Protein AF-A0A7S0DLU5-F1 (afdb_monomer)

Foldseek 3Di:
DPPPPDLVCPLVVCVVLVDHSVLLQVLCVVVVDHSVCSVVCVVVDDPVSVVSSVVSSCCSSPPDAAEQEDCVDPCSVVVQVVVCVVCVPHHYDYDYPVVVVVVVVCVVVVNDDDDDDD

Solvent-accessible surface area (backbone atoms only — not comparable to full-atom values): 7202 Å² total; per-residue (Å²): 134,85,80,80,84,54,58,87,48,60,43,62,72,50,44,92,71,79,49,60,50,64,56,44,48,52,13,34,47,75,71,74,40,55,83,85,47,35,69,76,45,57,81,72,58,53,71,68,54,53,52,52,37,49,53,42,30,43,55,70,77,51,76,73,66,50,73,43,66,48,54,85,41,91,65,28,66,64,52,51,53,52,49,46,71,76,39,78,88,58,54,74,44,80,33,41,64,67,59,52,52,52,51,54,54,34,37,78,65,72,74,42,80,80,78,82,84,130

Nearest PDB structures (foldseek):
  7ld0-assembly1_A  TM=2.143E-01  e=7.281E+00  Homo sapiens

Sequence (118 aa):
EKVRRNPHKITNLFTGYHCTPYVVFRALLRCGLAQKDLASVLPTWGRKDVHHLVAHFLQIRFPILLALNKADSSGAEKRANKVRKSHPGETIMEMCARGEWQMRKSIRKNQLSPLPRG

Organism: NCBI:txid1561963

Structure (mmCIF, N/CA/C/O backbone):
data_AF-A0A7S0DLU5-F1
#
_entry.id   AF-A0A7S0DLU5-F1
#
loop_
_atom_site.group_PDB
_atom_site.id
_atom_site.type_symbol
_atom_site.label_atom_id
_atom_site.label_alt_id
_atom_site.label_comp_id
_atom_site.label_asym_id
_atom_site.label_entity_id
_atom_site.label_seq_id
_atom_site.pdbx_PDB_ins_code
_atom_site.Cartn_x
_atom_site.Cartn_y
_atom_site.Cartn_z
_atom_site.occupancy
_atom_site.B_iso_or_equiv
_atom_site.auth_seq_id
_atom_site.auth_comp_id
_atom_site.auth_asym_id
_atom_site.auth_atom_id
_atom_site.pdbx_PDB_model_num
ATOM 1 N N . GLU A 1 1 ? -2.323 10.823 -32.998 1.00 43.50 1 GLU A N 1
ATOM 2 C CA . GLU A 1 1 ? -1.068 11.350 -32.412 1.00 43.50 1 GLU A CA 1
ATOM 3 C C . GLU A 1 1 ? -0.176 10.213 -31.916 1.00 43.50 1 GLU A C 1
ATOM 5 O O . GLU A 1 1 ? -0.654 9.346 -31.194 1.00 43.50 1 GLU A O 1
ATOM 10 N N . LYS A 1 2 ? 1.113 10.189 -32.285 1.00 47.19 2 LYS A N 1
ATOM 11 C CA . LYS A 1 2 ? 2.098 9.294 -31.649 1.00 47.19 2 LYS A CA 1
ATOM 12 C C . LYS A 1 2 ? 2.528 9.930 -30.327 1.00 47.19 2 LYS A C 1
ATOM 14 O O . LYS A 1 2 ? 3.320 10.870 -30.331 1.00 47.19 2 LYS A O 1
ATOM 19 N N . VAL A 1 3 ? 2.010 9.429 -29.207 1.00 60.97 3 VAL A N 1
ATOM 20 C CA . VAL A 1 3 ? 2.458 9.829 -27.863 1.00 60.97 3 VAL A CA 1
ATOM 21 C C . VAL A 1 3 ? 3.967 9.596 -27.768 1.00 60.97 3 VAL A C 1
ATOM 23 O O . VAL A 1 3 ? 4.433 8.457 -27.826 1.00 60.97 3 VAL A O 1
ATOM 26 N N . ARG A 1 4 ? 4.750 10.675 -27.650 1.00 58.53 4 ARG A N 1
ATOM 27 C CA . ARG A 1 4 ? 6.204 10.588 -27.473 1.00 58.53 4 ARG A CA 1
ATOM 28 C C . ARG A 1 4 ? 6.499 10.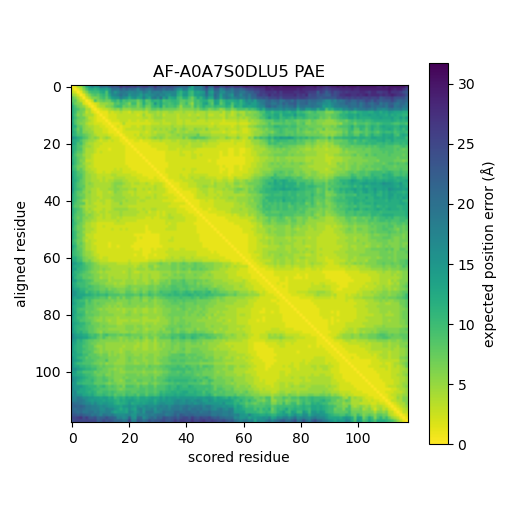087 -26.061 1.00 58.53 4 ARG A C 1
ATOM 30 O O . ARG A 1 4 ? 6.490 10.857 -25.104 1.00 58.53 4 ARG A O 1
ATOM 37 N N . ARG A 1 5 ? 6.773 8.791 -25.932 1.00 65.00 5 ARG A N 1
ATOM 38 C CA . ARG A 1 5 ? 7.244 8.176 -24.686 1.00 65.00 5 ARG A CA 1
ATOM 39 C C . ARG A 1 5 ? 8.707 8.571 -24.482 1.00 65.00 5 ARG A C 1
ATOM 41 O O . ARG A 1 5 ? 9.591 7.908 -25.003 1.00 65.00 5 ARG A O 1
ATOM 48 N N . ASN A 1 6 ? 8.963 9.693 -23.804 1.00 71.00 6 ASN A N 1
ATOM 49 C CA . ASN A 1 6 ? 10.321 10.068 -23.402 1.00 71.00 6 ASN A CA 1
ATOM 50 C C . ASN A 1 6 ? 10.658 9.366 -22.073 1.00 71.00 6 ASN A C 1
ATOM 52 O O . ASN A 1 6 ? 10.073 9.734 -21.047 1.00 71.00 6 ASN A O 1
ATOM 56 N N . PRO A 1 7 ? 11.602 8.409 -22.062 1.00 68.62 7 PRO A N 1
ATOM 57 C CA . PRO A 1 7 ? 11.943 7.634 -20.874 1.00 68.62 7 PRO A CA 1
ATOM 58 C C . PRO A 1 7 ? 12.372 8.473 -19.679 1.00 68.62 7 PRO A C 1
ATOM 60 O O . PRO A 1 7 ? 12.031 8.168 -18.541 1.00 68.62 7 PRO A O 1
ATOM 63 N N . HIS A 1 8 ? 13.055 9.584 -19.941 1.00 69.12 8 HIS A N 1
ATOM 64 C CA . HIS A 1 8 ? 13.588 10.462 -18.906 1.00 69.12 8 HIS A CA 1
ATOM 65 C C . HIS A 1 8 ? 12.511 11.312 -18.227 1.00 69.12 8 HIS A C 1
ATOM 67 O O . HIS A 1 8 ? 12.767 11.902 -17.182 1.00 69.12 8 HIS A O 1
ATOM 73 N N . LYS A 1 9 ? 11.304 11.389 -18.804 1.00 82.12 9 LYS A N 1
ATOM 74 C CA . LYS A 1 9 ? 10.207 12.191 -18.250 1.00 82.12 9 LYS A CA 1
ATOM 75 C C . LYS A 1 9 ? 9.274 11.400 -17.344 1.00 82.12 9 LYS A C 1
ATOM 77 O O . LYS A 1 9 ? 8.500 12.032 -16.635 1.00 82.12 9 LYS A O 1
ATOM 82 N N . ILE A 1 10 ? 9.344 10.063 -17.326 1.00 83.56 10 ILE A N 1
ATOM 83 C CA . ILE A 1 10 ? 8.380 9.245 -16.573 1.00 83.56 10 ILE A CA 1
ATOM 84 C C . ILE A 1 10 ? 8.377 9.568 -15.077 1.00 83.56 10 ILE A C 1
ATOM 86 O O . ILE A 1 10 ? 7.317 9.646 -14.467 1.00 83.56 10 ILE A O 1
ATOM 90 N N . THR A 1 11 ? 9.545 9.843 -14.501 1.00 84.69 11 THR A N 1
ATOM 91 C CA . THR A 1 11 ? 9.686 10.229 -13.092 1.00 84.69 11 THR A CA 1
ATOM 92 C C . THR A 1 11 ? 9.075 11.598 -12.793 1.00 84.69 11 THR A C 1
ATOM 94 O O . THR A 1 11 ? 8.571 11.816 -11.695 1.00 84.69 11 THR A O 1
ATOM 97 N N . ASN A 1 12 ? 9.036 12.496 -13.780 1.00 86.56 12 ASN A N 1
ATOM 98 C CA . ASN A 1 12 ? 8.469 13.837 -13.640 1.00 86.56 12 ASN A CA 1
ATOM 99 C C . ASN A 1 12 ? 6.937 13.856 -13.780 1.00 86.56 12 ASN A C 1
ATOM 101 O O . ASN A 1 12 ? 6.301 14.817 -13.348 1.00 86.56 12 ASN A O 1
ATOM 105 N N . LEU A 1 13 ? 6.328 12.795 -14.325 1.00 88.69 13 LEU A N 1
ATOM 106 C CA . LEU A 1 13 ? 4.869 12.691 -14.479 1.00 88.69 13 LEU A CA 1
ATOM 107 C C . LEU A 1 13 ? 4.121 12.582 -13.140 1.00 88.69 13 LEU A C 1
ATOM 109 O O . LEU A 1 13 ? 2.918 12.813 -13.095 1.00 88.69 13 LEU A O 1
ATOM 113 N N . PHE A 1 14 ? 4.819 12.259 -12.050 1.00 90.44 14 PHE A N 1
ATOM 114 C CA . PHE A 1 14 ? 4.227 12.074 -10.719 1.00 90.44 14 PHE A CA 1
ATOM 115 C C . PHE A 1 14 ? 4.415 13.288 -9.799 1.00 90.44 14 PHE A C 1
ATOM 117 O O . PHE A 1 14 ? 4.020 13.251 -8.635 1.00 90.44 14 PHE A O 1
ATOM 124 N N . THR A 1 15 ? 4.990 14.382 -10.301 1.00 88.06 15 THR A N 1
ATOM 125 C CA . THR A 1 15 ? 5.260 15.602 -9.514 1.00 88.06 15 THR A CA 1
ATOM 126 C C . THR A 1 15 ? 4.002 16.213 -8.888 1.00 88.06 15 THR A C 1
ATOM 128 O O . THR A 1 15 ? 4.087 16.771 -7.796 1.00 88.06 15 THR A O 1
ATOM 131 N N . GLY A 1 16 ? 2.824 16.005 -9.490 1.00 89.19 16 GLY A N 1
ATOM 132 C CA . GLY A 1 16 ? 1.527 16.392 -8.917 1.00 89.19 16 GLY A CA 1
ATOM 133 C C . GLY A 1 16 ? 1.188 15.737 -7.568 1.00 89.19 16 GLY A C 1
ATOM 134 O O . GLY A 1 16 ? 0.302 16.211 -6.869 1.00 89.19 16 GLY A O 1
ATOM 135 N N . TYR A 1 17 ? 1.911 14.688 -7.155 1.00 90.00 17 TYR A N 1
ATOM 136 C CA . TYR A 1 17 ? 1.763 14.041 -5.843 1.00 90.00 17 TYR A CA 1
ATOM 137 C C . TYR A 1 17 ? 2.772 14.540 -4.791 1.00 90.00 17 TYR A C 1
ATOM 139 O O . TYR A 1 17 ? 2.949 13.902 -3.743 1.00 90.00 17 TYR A O 1
ATOM 147 N N . HIS A 1 18 ? 3.464 15.654 -5.065 1.00 86.81 18 HIS A N 1
ATOM 148 C CA . HIS A 1 18 ? 4.518 16.221 -4.214 1.00 86.81 18 HIS A CA 1
ATOM 149 C C . HIS A 1 18 ? 5.592 15.189 -3.825 1.00 86.81 18 HIS A C 1
ATOM 151 O O . HIS A 1 18 ? 6.049 15.145 -2.685 1.00 86.81 18 HIS A O 1
ATOM 157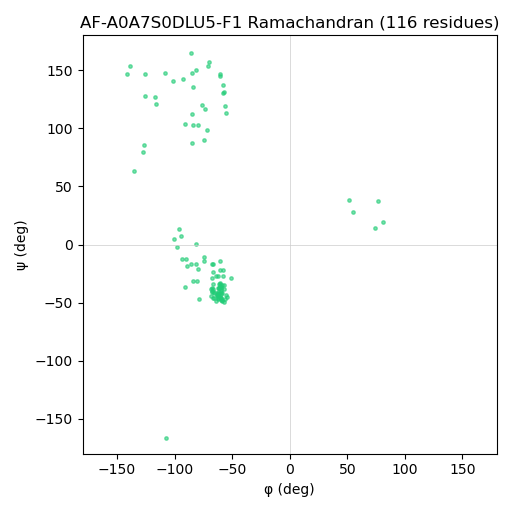 N N . CYS A 1 19 ? 5.960 14.301 -4.751 1.00 87.88 19 CYS A N 1
ATOM 158 C CA . CYS A 1 19 ? 6.995 13.296 -4.529 1.00 87.88 19 CYS A CA 1
ATOM 159 C C . CYS A 1 19 ? 8.262 13.622 -5.318 1.00 87.88 19 CYS A C 1
ATOM 161 O O . CYS A 1 19 ? 8.204 14.145 -6.432 1.00 87.88 19 CYS A O 1
ATOM 163 N N . THR A 1 20 ? 9.416 13.258 -4.764 1.00 90.44 20 THR A N 1
ATOM 164 C CA . THR A 1 20 ? 10.683 13.353 -5.490 1.00 90.44 20 THR A CA 1
ATOM 165 C C . THR A 1 20 ? 10.747 12.283 -6.592 1.00 90.44 20 THR A C 1
ATOM 167 O O . THR A 1 20 ? 10.160 11.206 -6.433 1.00 90.44 20 THR A O 1
ATOM 170 N N . PRO A 1 21 ? 11.506 12.508 -7.683 1.00 89.62 21 PRO A N 1
ATOM 171 C CA . PRO A 1 21 ? 11.759 11.492 -8.714 1.00 89.62 21 PRO A CA 1
ATOM 172 C C . PRO A 1 21 ? 12.254 10.150 -8.151 1.00 89.62 21 PRO A C 1
ATOM 174 O O . PRO A 1 21 ? 11.975 9.092 -8.713 1.00 89.62 21 PRO A O 1
ATOM 177 N N . TYR A 1 22 ? 12.937 10.189 -7.003 1.00 90.62 22 TYR A N 1
ATOM 178 C CA . TYR A 1 22 ? 13.406 9.012 -6.278 1.00 90.62 22 TYR A CA 1
ATOM 179 C C . TYR A 1 22 ? 12.270 8.064 -5.855 1.00 90.62 22 TYR A C 1
ATOM 181 O O . TYR A 1 22 ? 12.431 6.847 -5.926 1.00 90.62 22 TYR A O 1
ATOM 189 N N . VAL A 1 23 ? 11.097 8.583 -5.472 1.00 93.00 23 VAL A N 1
ATOM 190 C CA . VAL A 1 23 ? 9.934 7.751 -5.105 1.00 93.00 23 VAL A CA 1
ATOM 191 C C . VAL A 1 23 ? 9.452 6.929 -6.301 1.00 93.00 23 VAL A C 1
ATOM 193 O O . VAL A 1 23 ? 9.208 5.729 -6.174 1.00 93.00 23 VAL A O 1
ATOM 196 N N . VAL A 1 24 ? 9.378 7.552 -7.479 1.00 93.00 24 VAL A N 1
ATOM 197 C CA . VAL A 1 24 ? 8.996 6.872 -8.726 1.00 93.00 24 VAL A CA 1
ATOM 198 C C . VAL A 1 24 ? 10.069 5.871 -9.144 1.00 93.00 24 VAL A C 1
ATOM 200 O O . VAL A 1 24 ? 9.748 4.757 -9.546 1.00 93.00 24 VAL A O 1
ATOM 203 N N . PHE A 1 2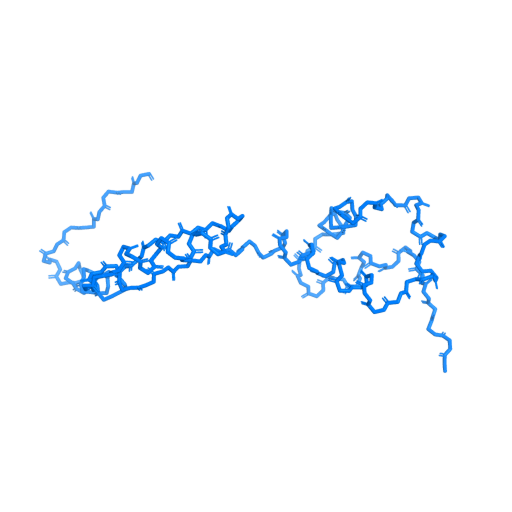5 ? 11.347 6.226 -8.990 1.00 92.12 25 PHE A N 1
ATOM 204 C CA . PHE A 1 25 ? 12.452 5.307 -9.252 1.00 92.12 25 PHE A CA 1
ATOM 205 C C . PHE A 1 25 ? 12.386 4.055 -8.369 1.00 92.12 25 PHE A C 1
ATOM 207 O O . PHE A 1 25 ? 12.535 2.941 -8.864 1.00 92.12 25 PHE A O 1
ATOM 214 N N . ARG A 1 26 ? 12.066 4.199 -7.079 1.00 94.19 26 ARG A N 1
ATOM 215 C CA . ARG A 1 26 ? 11.834 3.044 -6.201 1.00 94.19 26 ARG A CA 1
ATOM 216 C C . ARG A 1 26 ? 10.654 2.183 -6.651 1.00 94.19 26 ARG A C 1
ATOM 218 O O . ARG A 1 26 ? 10.731 0.963 -6.536 1.00 94.19 26 ARG A O 1
ATOM 225 N N . ALA A 1 27 ? 9.584 2.791 -7.161 1.00 95.00 27 ALA A N 1
ATOM 226 C CA . ALA A 1 27 ? 8.456 2.047 -7.718 1.00 95.00 27 ALA A CA 1
ATOM 227 C C . ALA A 1 27 ? 8.856 1.262 -8.982 1.00 95.00 27 ALA A C 1
ATOM 229 O O . ALA A 1 27 ? 8.490 0.097 -9.117 1.00 95.00 27 ALA A O 1
ATOM 230 N N . LEU A 1 28 ? 9.673 1.858 -9.858 1.00 93.62 28 LEU A N 1
ATOM 231 C CA . LEU A 1 28 ? 10.244 1.190 -11.035 1.00 93.62 28 LEU A CA 1
ATOM 232 C C . LEU A 1 28 ? 11.150 0.016 -10.644 1.00 93.62 28 LEU A C 1
ATOM 234 O O . LEU A 1 28 ? 11.008 -1.071 -11.201 1.00 93.62 28 LEU A O 1
ATOM 238 N N . LEU A 1 29 ? 11.998 0.190 -9.626 1.00 94.56 29 LEU A N 1
ATOM 239 C CA . LEU A 1 29 ? 12.823 -0.897 -9.093 1.00 94.56 29 LEU A CA 1
ATOM 240 C C . LEU A 1 29 ? 11.973 -2.061 -8.564 1.00 94.56 29 LEU A C 1
ATOM 242 O O . LEU A 1 29 ? 12.312 -3.214 -8.810 1.00 94.56 29 LEU A O 1
ATOM 246 N N . ARG A 1 30 ? 10.840 -1.788 -7.898 1.00 94.69 30 ARG A N 1
ATOM 247 C CA . ARG A 1 30 ? 9.890 -2.839 -7.474 1.00 94.69 30 ARG A CA 1
ATOM 248 C C . ARG A 1 30 ? 9.203 -3.548 -8.644 1.00 94.69 30 ARG A C 1
ATOM 250 O O . ARG A 1 30 ? 8.788 -4.691 -8.491 1.00 94.69 30 ARG A O 1
ATOM 257 N N . CYS A 1 31 ? 9.125 -2.903 -9.806 1.00 93.25 31 CYS A N 1
ATOM 258 C CA . CYS A 1 31 ? 8.684 -3.527 -11.055 1.00 93.25 31 CYS A CA 1
ATOM 259 C C . CYS A 1 31 ? 9.803 -4.318 -11.760 1.00 93.25 31 CYS A C 1
ATOM 261 O O . CYS A 1 31 ? 9.561 -4.861 -12.834 1.00 93.25 31 CYS A O 1
ATOM 263 N N . GLY A 1 32 ? 11.017 -4.366 -11.194 1.00 92.62 32 GLY A N 1
ATOM 264 C CA . GLY A 1 32 ? 12.179 -5.029 -11.791 1.00 92.62 32 GLY A CA 1
ATOM 265 C C . GLY A 1 32 ? 12.902 -4.200 -12.855 1.00 92.62 32 GLY A C 1
ATOM 266 O O . GLY A 1 32 ? 13.624 -4.768 -13.667 1.00 92.62 32 GLY A O 1
ATOM 267 N N . LEU A 1 33 ? 12.707 -2.877 -12.883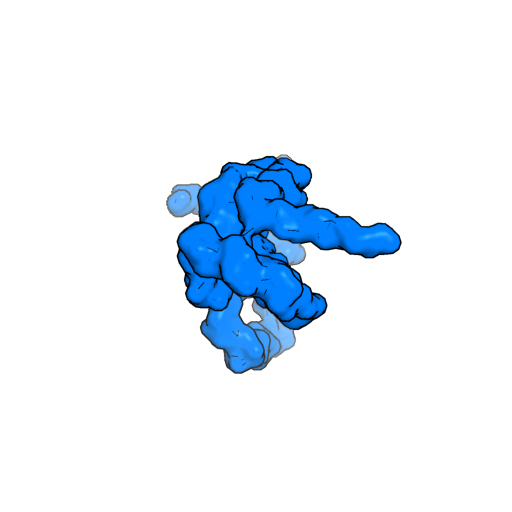 1.00 91.19 33 LEU A N 1
ATOM 268 C CA . LEU A 1 33 ? 13.261 -2.002 -13.918 1.00 91.19 33 LEU A CA 1
ATOM 269 C C . LEU A 1 33 ? 14.258 -1.009 -13.328 1.00 91.19 33 LEU A C 1
ATOM 271 O O . LEU A 1 33 ? 13.902 -0.179 -12.486 1.00 91.19 33 LEU A O 1
ATOM 275 N N . ALA A 1 34 ? 15.502 -1.053 -13.807 1.00 88.06 34 ALA A N 1
ATOM 276 C CA . ALA A 1 34 ? 16.481 -0.016 -13.522 1.00 88.06 34 ALA A CA 1
ATOM 277 C C . ALA A 1 34 ? 16.351 1.137 -14.528 1.00 88.06 34 ALA A C 1
ATOM 279 O O . ALA A 1 34 ? 15.756 1.018 -15.599 1.00 88.06 34 ALA A O 1
ATOM 280 N N . GLN A 1 35 ? 16.958 2.280 -14.204 1.00 81.94 35 GLN A N 1
ATOM 281 C CA . GLN A 1 35 ? 16.879 3.481 -15.044 1.00 81.94 35 GLN A CA 1
ATOM 282 C C . GLN A 1 35 ? 17.420 3.246 -16.462 1.00 81.94 35 GLN A C 1
ATOM 284 O O . GLN A 1 35 ? 16.875 3.783 -17.424 1.00 81.94 35 GLN A O 1
ATOM 289 N N . LYS A 1 36 ? 18.462 2.415 -16.587 1.00 85.19 36 LYS A N 1
ATOM 290 C CA . LYS A 1 36 ? 19.074 2.033 -17.868 1.00 85.19 36 LYS A CA 1
ATOM 291 C C . LYS A 1 36 ? 18.127 1.241 -18.781 1.00 85.19 36 LYS A C 1
ATOM 293 O O . LYS A 1 36 ? 18.251 1.336 -19.996 1.00 85.19 36 LYS A O 1
ATOM 298 N N . ASP A 1 37 ? 17.159 0.523 -18.211 1.00 86.31 37 ASP A N 1
ATOM 299 C CA . ASP A 1 37 ? 16.246 -0.351 -18.957 1.00 86.31 37 ASP A CA 1
ATOM 300 C C . ASP A 1 37 ? 15.035 0.425 -19.507 1.00 86.31 37 ASP A C 1
ATOM 302 O O . ASP A 1 37 ? 14.348 -0.019 -20.423 1.00 86.31 37 ASP A O 1
ATOM 306 N N . LEU A 1 38 ? 14.762 1.627 -18.986 1.00 84.25 38 LEU A N 1
ATOM 307 C CA . LEU A 1 38 ? 13.560 2.392 -19.334 1.00 84.25 38 LEU A CA 1
ATOM 308 C C . LEU A 1 38 ? 13.477 2.740 -20.821 1.00 84.25 38 LEU A C 1
ATOM 310 O O . LEU A 1 38 ? 12.384 2.761 -21.383 1.00 84.25 38 LEU A O 1
ATOM 314 N N . ALA A 1 39 ? 14.609 3.023 -21.465 1.00 85.00 39 ALA A N 1
ATOM 315 C CA . ALA A 1 39 ? 14.618 3.431 -22.865 1.00 85.00 39 ALA A CA 1
ATOM 316 C C . ALA A 1 39 ? 14.184 2.311 -23.818 1.00 85.00 39 ALA A C 1
ATOM 318 O O . ALA A 1 39 ? 13.467 2.582 -24.781 1.00 85.00 39 ALA A O 1
ATOM 319 N N . SER A 1 40 ? 14.566 1.066 -23.529 1.00 86.69 40 SER A N 1
ATOM 320 C CA . SER A 1 40 ? 14.187 -0.102 -24.325 1.00 86.69 40 SER A CA 1
ATOM 321 C C . SER A 1 40 ? 12.808 -0.645 -23.948 1.00 86.69 40 SER A C 1
ATOM 323 O O . SER A 1 40 ? 12.088 -1.134 -24.816 1.00 86.69 40 SER A O 1
ATOM 325 N N . VAL A 1 41 ? 12.407 -0.524 -22.678 1.00 86.81 41 VAL A N 1
ATOM 326 C CA . VAL A 1 41 ? 11.185 -1.156 -22.159 1.00 86.81 41 VAL A CA 1
ATOM 327 C C . VAL A 1 41 ? 9.948 -0.249 -22.263 1.00 86.81 41 VAL A C 1
ATOM 329 O O . VAL A 1 41 ? 8.859 -0.718 -22.579 1.00 86.81 41 VAL A O 1
ATOM 332 N N . LEU A 1 42 ? 10.059 1.068 -22.061 1.00 86.62 42 LEU A N 1
ATOM 333 C CA . LEU A 1 42 ? 8.881 1.952 -22.108 1.00 86.62 42 LEU A CA 1
ATOM 334 C C . LEU A 1 42 ? 8.127 1.970 -23.450 1.00 86.62 42 LEU A C 1
ATOM 336 O O . LEU A 1 42 ? 6.900 2.117 -23.432 1.00 86.62 42 LEU A O 1
ATOM 340 N N . PRO A 1 43 ? 8.774 1.822 -24.622 1.00 88.44 43 PRO A N 1
ATOM 341 C CA . PRO A 1 43 ? 8.057 1.690 -25.888 1.00 88.44 43 PRO A CA 1
ATOM 342 C C . PRO A 1 43 ? 7.153 0.453 -25.966 1.00 88.44 43 PRO A C 1
ATOM 344 O O . PRO A 1 43 ? 6.145 0.502 -26.666 1.00 88.44 43 PRO A O 1
ATOM 347 N N . THR A 1 44 ? 7.465 -0.620 -25.232 1.00 89.75 44 THR A N 1
ATOM 348 C CA . THR A 1 44 ? 6.687 -1.871 -25.243 1.00 89.75 44 THR A CA 1
ATO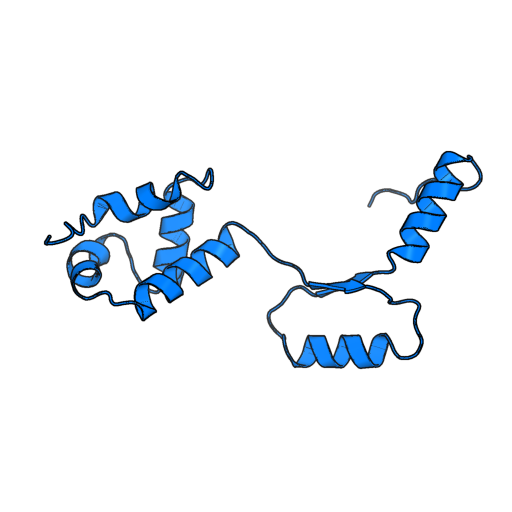M 349 C C . THR A 1 44 ? 5.577 -1.893 -24.196 1.00 89.75 44 THR A C 1
ATOM 351 O O . THR A 1 44 ? 4.678 -2.726 -24.282 1.00 89.75 44 THR A O 1
ATOM 354 N N . TRP A 1 45 ? 5.583 -0.950 -23.247 1.00 90.31 45 TRP A N 1
ATOM 355 C CA . TRP A 1 45 ? 4.573 -0.883 -22.194 1.00 90.31 45 TRP A CA 1
ATOM 356 C C . TRP A 1 45 ? 3.150 -0.780 -22.737 1.00 90.31 45 TRP A C 1
ATOM 358 O O . TRP A 1 45 ? 2.820 0.083 -23.565 1.00 90.31 45 TRP A O 1
ATOM 368 N N . GLY A 1 46 ? 2.297 -1.634 -22.189 1.00 89.31 46 GLY A N 1
ATOM 369 C CA . GLY A 1 46 ? 0.856 -1.575 -22.307 1.00 89.31 46 GLY A CA 1
ATOM 370 C C . GLY A 1 46 ? 0.200 -1.126 -21.004 1.00 89.31 46 GLY A C 1
ATOM 371 O O . GLY A 1 46 ? 0.825 -0.640 -20.062 1.00 89.31 46 GLY A O 1
ATOM 372 N N . ARG A 1 47 ? -1.118 -1.319 -20.943 1.00 93.62 47 ARG A N 1
ATOM 373 C CA . ARG A 1 47 ? -1.943 -0.934 -19.791 1.00 93.62 47 ARG A CA 1
ATOM 374 C C . ARG A 1 47 ? -1.490 -1.617 -18.492 1.00 93.62 47 ARG A C 1
ATOM 376 O O . ARG A 1 47 ? -1.453 -0.980 -17.444 1.00 93.62 47 ARG A O 1
ATOM 383 N N . LYS A 1 48 ? -1.142 -2.906 -18.565 1.00 94.50 48 LYS A N 1
ATOM 384 C CA . LYS A 1 48 ? -0.738 -3.713 -17.404 1.00 94.50 48 LYS A CA 1
ATOM 385 C C . LYS A 1 48 ? 0.530 -3.168 -16.744 1.00 94.50 48 LYS A C 1
ATOM 387 O O . LYS A 1 48 ? 0.569 -3.076 -15.522 1.00 94.50 48 LYS A O 1
ATOM 392 N N . ASP A 1 49 ? 1.516 -2.760 -17.537 1.00 93.31 49 ASP A N 1
ATOM 393 C CA . ASP A 1 49 ? 2.797 -2.247 -17.038 1.00 93.31 49 ASP A CA 1
ATOM 394 C C . ASP A 1 49 ? 2.614 -0.923 -16.295 1.00 93.31 49 ASP A C 1
ATOM 396 O O . ASP A 1 49 ? 3.137 -0.734 -15.197 1.00 93.31 49 ASP A O 1
ATOM 400 N N . VAL A 1 50 ? 1.767 -0.043 -16.842 1.00 92.44 50 VAL A N 1
ATOM 401 C CA . VAL A 1 50 ? 1.401 1.218 -16.185 1.00 92.44 50 VAL A CA 1
ATOM 402 C C . VAL A 1 50 ? 0.685 0.956 -14.861 1.00 92.44 50 VAL A C 1
ATOM 404 O O . VAL A 1 50 ? 1.054 1.551 -13.850 1.00 92.44 50 VAL A O 1
ATOM 407 N N . HIS A 1 51 ? -0.301 0.052 -14.824 1.00 95.50 51 HIS A N 1
ATOM 408 C CA . HIS A 1 51 ? -0.976 -0.290 -13.566 1.00 95.50 51 HIS A CA 1
ATOM 409 C C . HIS A 1 51 ? -0.019 -0.882 -12.537 1.00 95.50 51 HIS A C 1
ATOM 411 O O . HIS A 1 51 ? -0.143 -0.572 -11.355 1.00 95.50 51 HIS A O 1
ATOM 417 N N . HIS A 1 52 ? 0.941 -1.699 -12.971 1.00 95.31 52 HIS A N 1
ATOM 418 C CA . HIS A 1 52 ? 1.919 -2.293 -12.071 1.00 95.31 52 HIS A CA 1
ATOM 419 C C . HIS A 1 52 ? 2.828 -1.223 -11.450 1.00 95.31 52 HIS A C 1
ATOM 421 O O . HIS A 1 52 ? 2.978 -1.192 -10.227 1.00 95.31 52 HIS A O 1
ATOM 427 N N . LEU A 1 53 ? 3.340 -0.284 -12.259 1.00 94.75 53 LEU A N 1
ATOM 428 C CA . LEU A 1 53 ? 4.088 0.871 -11.752 1.00 94.75 53 LEU A CA 1
ATOM 429 C C . LEU A 1 53 ? 3.251 1.684 -10.760 1.00 94.75 53 LEU A C 1
ATOM 431 O O . LEU A 1 53 ? 3.726 2.005 -9.671 1.00 94.75 53 LEU A O 1
ATOM 435 N N . VAL A 1 54 ? 2.014 2.022 -11.131 1.00 94.62 54 VAL A N 1
ATOM 436 C CA . VAL A 1 54 ? 1.130 2.840 -10.291 1.00 94.62 54 VAL A CA 1
ATOM 437 C C . VAL A 1 54 ? 0.824 2.133 -8.970 1.00 94.62 54 VAL A C 1
ATOM 439 O O . VAL A 1 54 ? 0.865 2.782 -7.930 1.00 94.62 54 VAL A O 1
ATOM 442 N N . ALA A 1 55 ? 0.591 0.819 -8.971 1.00 94.44 55 ALA A N 1
ATOM 443 C CA . ALA A 1 55 ? 0.357 0.053 -7.749 1.00 94.44 55 ALA A CA 1
ATOM 444 C C . ALA A 1 55 ? 1.547 0.147 -6.777 1.00 94.44 55 ALA A C 1
ATOM 446 O O . ALA A 1 55 ? 1.363 0.480 -5.605 1.00 94.44 55 ALA A O 1
ATOM 447 N N . HIS A 1 56 ? 2.775 -0.055 -7.269 1.00 94.56 56 HIS A N 1
ATOM 448 C CA . HIS A 1 56 ? 3.983 0.085 -6.444 1.00 94.56 56 HIS A CA 1
ATOM 449 C C . HIS A 1 56 ? 4.224 1.522 -5.993 1.00 94.56 56 HIS A C 1
ATOM 451 O O . HIS A 1 56 ? 4.623 1.751 -4.851 1.00 94.56 56 HIS A O 1
ATOM 457 N N . PHE A 1 57 ? 3.962 2.496 -6.865 1.00 95.19 57 PHE A N 1
ATOM 458 C CA . PHE A 1 57 ? 4.049 3.909 -6.517 1.00 95.19 57 PHE A CA 1
ATOM 459 C C . PHE A 1 57 ? 3.092 4.256 -5.375 1.00 95.19 57 PHE A C 1
ATOM 461 O O . PHE A 1 57 ? 3.520 4.872 -4.399 1.00 95.19 57 PHE A O 1
ATOM 468 N N . LEU A 1 58 ? 1.831 3.819 -5.459 1.00 93.62 58 LEU A N 1
ATOM 469 C CA . LEU A 1 58 ? 0.829 4.072 -4.427 1.00 93.62 58 LEU A CA 1
ATOM 470 C C . LEU A 1 58 ? 1.246 3.462 -3.088 1.00 93.62 58 LEU A C 1
ATOM 472 O O . LEU A 1 58 ? 1.218 4.166 -2.087 1.00 93.62 58 LEU A O 1
ATOM 476 N N . GLN A 1 59 ? 1.732 2.219 -3.076 1.00 91.69 59 GLN A N 1
ATOM 477 C CA . GLN A 1 59 ? 2.210 1.577 -1.846 1.00 91.69 59 GLN A CA 1
ATOM 478 C C . GLN A 1 59 ? 3.392 2.308 -1.190 1.00 91.69 59 GLN A C 1
ATOM 480 O O . GLN A 1 59 ? 3.518 2.297 0.032 1.00 91.69 59 GLN A O 1
ATOM 485 N N . ILE A 1 60 ? 4.286 2.918 -1.977 1.00 93.25 60 ILE A N 1
ATOM 486 C CA . ILE A 1 60 ? 5.429 3.672 -1.435 1.00 93.25 60 ILE A CA 1
ATOM 487 C C . ILE A 1 60 ? 4.987 5.059 -0.962 1.00 93.25 60 ILE A C 1
ATOM 489 O O . ILE A 1 60 ? 5.384 5.504 0.113 1.00 93.25 60 ILE A O 1
ATOM 493 N N . ARG A 1 61 ? 4.214 5.773 -1.787 1.00 93.88 61 ARG A N 1
ATOM 494 C CA . ARG A 1 61 ? 3.874 7.182 -1.556 1.00 93.88 61 ARG A CA 1
ATOM 495 C C . ARG A 1 61 ? 2.743 7.358 -0.548 1.00 93.88 61 ARG A C 1
ATOM 497 O O . ARG A 1 61 ? 2.721 8.368 0.160 1.00 93.88 61 ARG A O 1
ATOM 504 N N . PHE A 1 62 ? 1.826 6.403 -0.502 1.00 92.12 62 PHE A N 1
ATOM 505 C CA . PHE A 1 62 ? 0.662 6.388 0.370 1.00 92.12 62 PHE A CA 1
ATOM 506 C C . PHE A 1 62 ? 0.648 5.059 1.128 1.00 92.12 62 PHE A C 1
ATOM 508 O O . PHE A 1 62 ? -0.058 4.137 0.729 1.00 92.12 62 PHE A O 1
ATOM 515 N N . PRO A 1 63 ? 1.445 4.920 2.201 1.00 89.00 63 PRO A N 1
ATOM 516 C CA . PRO A 1 63 ? 1.347 3.757 3.071 1.00 89.00 63 PRO A CA 1
ATOM 517 C C . PRO A 1 63 ? -0.089 3.625 3.592 1.00 89.00 63 PRO A C 1
ATOM 519 O O . PRO A 1 63 ? -0.610 4.541 4.230 1.00 89.00 63 PRO A O 1
ATOM 522 N N . ILE A 1 64 ? -0.735 2.503 3.281 1.00 89.56 64 ILE A N 1
ATOM 523 C CA . ILE A 1 64 ? -2.105 2.204 3.701 1.00 89.56 64 ILE A CA 1
ATOM 524 C C . ILE A 1 64 ? -2.039 1.240 4.886 1.00 89.56 64 ILE A C 1
ATOM 526 O O . ILE A 1 64 ? -1.212 0.332 4.923 1.00 89.56 64 ILE A O 1
ATOM 530 N N . LEU A 1 65 ? -2.925 1.450 5.856 1.00 93.69 65 LEU A N 1
ATOM 531 C CA . LEU A 1 65 ? -3.208 0.494 6.918 1.00 93.69 65 LEU A CA 1
ATOM 532 C C . LEU A 1 65 ? -4.707 0.213 6.947 1.00 93.69 65 LEU A C 1
ATOM 534 O O . LEU A 1 65 ? -5.527 1.096 6.681 1.00 93.69 65 LEU A O 1
ATOM 538 N N . LEU A 1 66 ? -5.068 -1.014 7.298 1.00 94.94 66 LEU A N 1
ATOM 539 C CA . LEU A 1 66 ? -6.451 -1.430 7.466 1.00 94.94 66 LEU A CA 1
ATOM 540 C C . LEU A 1 66 ? -6.872 -1.215 8.922 1.00 94.94 66 LEU A C 1
ATOM 542 O O . LEU A 1 66 ? -6.515 -1.987 9.813 1.00 94.94 66 LEU A O 1
ATOM 546 N N . ALA A 1 67 ? -7.649 -0.159 9.150 1.00 96.94 67 ALA A N 1
ATOM 547 C CA . ALA A 1 67 ? -8.261 0.134 10.440 1.00 96.94 67 ALA A CA 1
ATOM 548 C C . ALA A 1 67 ? -9.573 -0.651 10.596 1.00 96.94 67 ALA A C 1
ATOM 550 O O . ALA A 1 67 ? -10.610 -0.295 10.027 1.00 96.94 67 ALA A O 1
ATOM 551 N N . LEU A 1 68 ? -9.543 -1.729 11.376 1.00 97.31 68 LEU A N 1
ATOM 552 C CA . LEU A 1 68 ? -10.705 -2.571 11.648 1.00 97.31 68 LEU A CA 1
ATOM 553 C C . LEU A 1 68 ? -11.504 -1.988 12.808 1.00 97.31 68 LEU A C 1
ATOM 555 O O . LEU A 1 68 ? -11.294 -2.315 13.974 1.00 97.31 68 LEU A O 1
ATOM 559 N N . ASN A 1 69 ? -12.415 -1.083 12.466 1.00 97.50 69 ASN A N 1
ATOM 560 C CA . ASN A 1 69 ? -13.284 -0.438 13.437 1.00 97.50 69 ASN A CA 1
ATOM 561 C C . ASN A 1 69 ? -14.331 -1.411 14.018 1.00 97.50 69 ASN A C 1
ATOM 563 O O . ASN A 1 69 ? 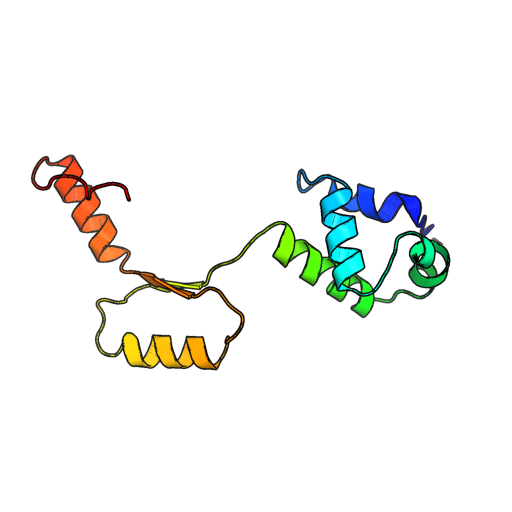-14.751 -2.361 13.352 1.00 97.50 69 ASN A O 1
ATOM 567 N N . LYS A 1 70 ? -14.843 -1.076 15.209 1.00 96.25 70 LYS A N 1
ATOM 568 C CA . LYS A 1 70 ? -15.829 -1.829 16.007 1.00 96.25 70 LYS A CA 1
ATOM 569 C C . LYS A 1 70 ? -15.246 -3.038 16.744 1.00 96.25 70 LYS A C 1
ATOM 571 O O . LYS A 1 70 ? -15.912 -4.072 16.857 1.00 96.25 70 LYS A O 1
ATOM 576 N N . ALA A 1 71 ? -14.021 -2.914 17.252 1.00 96.62 71 ALA A N 1
ATOM 577 C CA . ALA A 1 71 ? -13.397 -3.938 18.092 1.00 96.62 71 ALA A CA 1
ATOM 578 C C . ALA A 1 71 ? -14.213 -4.266 19.366 1.00 96.62 71 ALA A C 1
ATOM 580 O O . ALA A 1 71 ? -14.110 -5.362 19.899 1.00 96.62 71 ALA A O 1
ATOM 581 N N . ASP A 1 72 ? -15.083 -3.353 19.806 1.00 95.56 72 ASP A N 1
ATOM 582 C CA . ASP A 1 72 ? -16.022 -3.508 20.926 1.00 95.56 72 ASP A CA 1
ATOM 583 C C . ASP A 1 72 ? -17.239 -4.405 20.622 1.00 95.56 72 ASP A C 1
ATOM 585 O O . ASP A 1 72 ? -18.002 -4.749 21.522 1.00 95.56 72 ASP A O 1
ATOM 589 N N . SER A 1 73 ? -17.457 -4.780 19.359 1.00 96.25 73 SER A N 1
ATOM 590 C CA . SER A 1 73 ? -18.631 -5.561 18.954 1.00 96.25 73 SER A CA 1
ATOM 591 C C . SER A 1 73 ? -18.444 -7.069 19.142 1.00 96.25 73 SER A C 1
ATOM 593 O O . SER A 1 73 ? -17.366 -7.623 18.918 1.00 96.25 73 SER A O 1
ATOM 595 N N . SER A 1 74 ? -19.530 -7.781 19.457 1.00 96.62 74 SER A N 1
ATOM 596 C CA . SER A 1 74 ? -19.499 -9.243 19.567 1.00 96.62 74 SER A CA 1
ATOM 597 C C . SER A 1 74 ? -19.039 -9.895 18.255 1.00 96.62 74 SER A C 1
ATOM 599 O O . SER A 1 74 ? -19.496 -9.567 17.151 1.00 96.62 74 SER A O 1
ATOM 601 N N . GLY A 1 75 ? -18.067 -10.805 18.360 1.00 95.38 75 GLY A N 1
ATOM 602 C CA . GLY A 1 75 ? -17.455 -11.476 17.210 1.00 95.38 75 GLY A CA 1
ATOM 603 C C . GLY A 1 75 ? -16.488 -10.615 16.385 1.00 95.38 75 GLY A C 1
ATOM 604 O O . GLY A 1 75 ? -16.156 -11.013 15.264 1.00 95.38 75 GLY A O 1
ATOM 605 N N . ALA A 1 76 ? -16.042 -9.457 16.893 1.00 96.25 76 ALA A N 1
ATOM 606 C CA . ALA A 1 76 ? -15.035 -8.625 16.230 1.00 96.25 76 ALA A CA 1
ATOM 607 C C . ALA A 1 76 ? -13.756 -9.413 15.923 1.00 96.25 76 ALA A C 1
ATOM 609 O O . ALA A 1 76 ? -13.303 -9.402 14.781 1.00 96.25 76 ALA A O 1
ATOM 610 N N . GLU A 1 77 ? -13.267 -10.196 16.883 1.00 96.56 77 GLU A N 1
ATOM 611 C CA . GLU A 1 77 ? -12.074 -11.035 16.735 1.00 96.56 77 GLU A CA 1
ATOM 612 C C . GLU A 1 77 ? -12.184 -12.016 15.555 1.00 96.56 77 GLU A C 1
ATOM 614 O O . GLU A 1 77 ? -11.301 -12.089 14.700 1.00 96.56 77 GLU A O 1
ATOM 619 N N . LYS A 1 78 ? -13.313 -12.731 15.424 1.00 97.69 78 LYS A N 1
ATOM 620 C CA . LYS A 1 78 ? -13.543 -13.660 14.302 1.00 97.69 78 LYS A CA 1
ATOM 621 C C . LYS A 1 78 ? -13.484 -12.940 12.952 1.00 97.69 78 LYS A C 1
ATOM 623 O O . LYS A 1 78 ? -12.927 -13.471 11.989 1.00 97.69 78 LYS A O 1
ATOM 628 N N . ARG A 1 79 ? -14.063 -11.736 12.867 1.00 96.25 79 ARG A N 1
ATOM 629 C CA . ARG A 1 79 ? -14.031 -10.909 11.650 1.00 96.25 79 ARG A CA 1
ATOM 630 C C . ARG A 1 79 ? -12.619 -10.396 11.369 1.00 96.25 79 ARG A C 1
ATOM 632 O O . ARG A 1 79 ? -12.170 -10.514 10.232 1.00 96.25 79 ARG A O 1
ATOM 639 N N . ALA A 1 80 ? -11.909 -9.912 12.387 1.00 96.25 80 ALA A N 1
ATOM 640 C CA . ALA A 1 80 ? -10.530 -9.453 12.265 1.00 96.25 80 ALA A CA 1
ATOM 641 C C . ALA A 1 80 ? -9.613 -10.577 11.769 1.00 96.25 80 ALA A C 1
ATOM 643 O O . ALA A 1 80 ? -8.897 -10.400 10.785 1.00 96.25 80 ALA A O 1
ATOM 644 N N . ASN A 1 81 ? -9.729 -11.776 12.343 1.00 96.50 81 ASN A N 1
ATOM 645 C CA . ASN A 1 81 ? -8.978 -12.954 11.912 1.00 96.50 81 ASN A CA 1
ATOM 646 C C . ASN A 1 81 ? -9.281 -13.355 10.463 1.00 96.50 81 ASN A C 1
ATOM 648 O O . ASN A 1 81 ? -8.371 -13.735 9.725 1.00 96.50 81 ASN A O 1
ATOM 652 N N . LYS A 1 82 ? -10.536 -13.233 10.012 1.00 97.31 82 LYS A N 1
ATOM 653 C CA . LYS A 1 82 ? -10.891 -13.456 8.602 1.00 97.31 82 LYS A CA 1
ATOM 654 C C . LYS A 1 82 ? -10.193 -12.452 7.678 1.00 97.31 82 LYS A C 1
ATOM 656 O O . LYS A 1 82 ? -9.678 -12.854 6.635 1.00 97.31 82 LYS A O 1
ATOM 661 N N . VAL A 1 83 ? -10.149 -11.173 8.060 1.00 96.56 83 VAL A N 1
ATOM 662 C CA . VAL A 1 83 ? -9.467 -10.126 7.279 1.00 96.56 83 VAL A CA 1
ATOM 663 C C . VAL A 1 83 ? -7.958 -10.366 7.255 1.00 96.56 83 VAL A C 1
ATOM 665 O O . VAL A 1 83 ? -7.384 -10.384 6.173 1.00 96.56 83 VAL A O 1
ATOM 668 N N . ARG A 1 84 ? -7.331 -10.663 8.401 1.00 95.81 84 ARG A N 1
ATOM 669 C CA . ARG A 1 84 ? -5.893 -10.990 8.483 1.00 95.81 84 ARG A CA 1
ATOM 670 C C . ARG A 1 84 ? -5.511 -12.149 7.562 1.00 95.81 84 ARG A C 1
ATOM 672 O O . ARG A 1 84 ? -4.530 -12.055 6.835 1.00 95.81 84 ARG A O 1
ATOM 679 N N . LYS A 1 85 ? -6.322 -13.212 7.530 1.00 96.81 85 LYS A N 1
ATOM 680 C CA . LYS A 1 85 ? -6.105 -14.355 6.626 1.00 96.81 85 LYS A CA 1
ATOM 681 C C . LYS A 1 85 ? -6.280 -13.996 5.148 1.00 96.81 85 LYS A C 1
ATOM 683 O O . LYS A 1 85 ? -5.587 -14.557 4.311 1.00 96.81 85 LYS A O 1
ATOM 688 N N . SER A 1 86 ? -7.198 -13.084 4.832 1.00 96.88 86 SER A N 1
ATOM 689 C CA . SER A 1 86 ? -7.464 -12.657 3.449 1.00 96.88 86 SER A CA 1
ATOM 690 C C . SER A 1 86 ? -6.430 -11.644 2.936 1.00 96.88 86 SER A C 1
ATOM 692 O O . SER A 1 86 ? -6.264 -11.502 1.728 1.00 96.88 86 SER A O 1
ATOM 694 N N . HIS A 1 87 ? -5.729 -10.956 3.845 1.00 93.88 87 HIS A N 1
ATOM 695 C CA . HIS A 1 87 ? -4.775 -9.884 3.549 1.00 93.88 87 HIS A CA 1
ATOM 696 C C . HIS A 1 87 ? -3.474 -10.036 4.368 1.00 93.88 87 HIS A C 1
ATOM 698 O O . HIS A 1 87 ? -3.162 -9.175 5.191 1.00 93.88 87 HIS A O 1
ATOM 704 N N . PRO A 1 88 ? -2.695 -11.116 4.167 1.00 91.88 88 PRO A N 1
ATOM 705 C CA . PRO A 1 88 ? -1.540 -11.440 5.013 1.00 91.88 88 PRO A CA 1
ATOM 706 C C . PRO A 1 88 ? -0.373 -10.443 4.911 1.00 91.88 88 PRO A C 1
ATOM 708 O O . PRO A 1 88 ? 0.498 -10.444 5.774 1.00 91.88 88 PRO A O 1
ATOM 711 N N . GLY A 1 89 ? -0.337 -9.609 3.867 1.00 88.81 89 GLY A N 1
ATOM 712 C CA . GLY A 1 89 ? 0.699 -8.590 3.661 1.00 88.81 89 GLY A CA 1
ATOM 713 C C . GLY A 1 89 ? 0.312 -7.178 4.109 1.00 88.81 89 GLY A C 1
ATOM 714 O O . GLY A 1 89 ? 1.129 -6.271 3.985 1.00 88.81 89 GLY A O 1
ATOM 715 N N . GLU A 1 90 ? -0.915 -6.976 4.595 1.00 91.50 90 GLU A N 1
ATOM 716 C CA . GLU A 1 90 ? -1.408 -5.653 4.979 1.00 91.50 90 GLU A CA 1
ATOM 717 C C . GLU A 1 90 ? -1.171 -5.371 6.464 1.00 91.50 90 GLU A C 1
ATOM 719 O O . GLU A 1 90 ? -1.363 -6.231 7.328 1.00 91.50 90 GLU A O 1
ATOM 724 N N . THR A 1 91 ? -0.824 -4.124 6.782 1.00 93.94 91 THR A N 1
ATOM 725 C CA . THR A 1 91 ? -0.766 -3.659 8.171 1.00 93.94 91 THR A CA 1
ATOM 726 C C . THR A 1 91 ? -2.187 -3.483 8.694 1.00 93.94 91 THR A C 1
ATOM 728 O O . THR A 1 91 ? -2.940 -2.647 8.196 1.00 93.94 91 THR A O 1
ATOM 731 N N . ILE A 1 92 ? -2.562 -4.264 9.708 1.00 95.69 92 ILE A N 1
ATOM 732 C CA . ILE A 1 92 ? -3.925 -4.303 10.254 1.00 95.69 92 ILE A CA 1
ATOM 733 C C . ILE A 1 92 ? -3.928 -3.849 11.712 1.00 95.69 92 ILE A C 1
ATOM 735 O O . ILE A 1 92 ? -3.232 -4.433 12.547 1.00 95.69 92 ILE A O 1
ATOM 739 N N . MET A 1 93 ? -4.785 -2.875 12.025 1.00 95.75 93 MET A N 1
ATOM 740 C CA . MET A 1 93 ? -4.990 -2.354 13.376 1.00 95.75 93 MET A CA 1
ATOM 741 C C . MET A 1 93 ? -6.466 -2.423 13.761 1.00 95.75 93 MET A C 1
ATOM 743 O O . MET A 1 93 ? -7.329 -1.933 13.037 1.00 95.75 93 MET A O 1
ATOM 747 N N . GLU A 1 94 ? -6.767 -3.021 14.908 1.00 96.50 94 GLU A N 1
ATOM 748 C CA . GLU A 1 94 ? -8.125 -3.056 15.454 1.00 96.50 94 GLU A CA 1
ATOM 749 C C . GLU A 1 94 ? -8.408 -1.772 16.230 1.00 96.50 94 GLU A C 1
ATOM 751 O O . GLU A 1 94 ? -7.558 -1.285 16.974 1.00 96.50 94 GLU A O 1
ATOM 756 N N . MET A 1 95 ? -9.591 -1.194 16.024 1.00 96.56 95 MET A N 1
ATOM 757 C CA . MET A 1 95 ? -9.943 0.116 16.566 1.00 96.56 95 MET A CA 1
ATOM 758 C C . MET A 1 95 ? -11.377 0.144 17.099 1.00 96.56 95 MET A C 1
ATOM 760 O O . MET A 1 95 ? -12.265 -0.574 16.632 1.00 96.56 95 MET A O 1
ATOM 764 N N . CYS A 1 96 ? -11.627 1.037 18.054 1.00 96.94 96 CYS A N 1
ATOM 765 C CA . CYS A 1 96 ? -12.960 1.334 18.568 1.00 96.94 96 CYS A CA 1
ATOM 766 C C . CYS A 1 96 ? -13.214 2.843 18.487 1.00 96.94 96 CYS A C 1
ATOM 768 O O . CYS A 1 96 ? -13.007 3.580 19.452 1.00 96.94 96 CYS A O 1
ATOM 770 N N . ALA A 1 97 ? -13.674 3.317 17.326 1.00 96.19 97 ALA A N 1
ATOM 771 C CA . ALA A 1 97 ? -13.903 4.745 17.103 1.00 96.19 97 ALA A CA 1
ATOM 772 C C . ALA A 1 97 ? -14.937 5.335 18.080 1.00 96.19 97 ALA A C 1
ATOM 774 O O . ALA A 1 97 ? -14.802 6.479 18.510 1.00 96.19 97 ALA A O 1
ATOM 775 N N . ARG A 1 98 ? -15.959 4.552 18.471 1.00 96.00 98 ARG A N 1
ATOM 776 C CA . ARG A 1 98 ? -16.959 4.976 19.466 1.00 96.00 98 ARG A CA 1
ATOM 777 C C . ARG A 1 98 ? -16.318 5.198 20.834 1.00 96.00 98 ARG A C 1
ATOM 779 O O . ARG A 1 98 ? -16.549 6.244 21.437 1.00 96.00 98 ARG A O 1
ATOM 786 N N . GLY A 1 99 ? -15.516 4.237 21.291 1.00 94.00 99 GLY A N 1
ATOM 787 C CA . GLY A 1 99 ? -14.802 4.320 22.562 1.00 94.00 99 GLY A CA 1
ATOM 788 C C . GLY A 1 99 ? -13.815 5.484 22.577 1.00 94.00 99 GLY A C 1
ATOM 789 O O . GLY A 1 99 ? -13.830 6.286 23.508 1.00 94.00 99 GLY A O 1
ATOM 790 N N . GLU A 1 100 ? -13.036 5.659 21.505 1.00 93.81 100 GLU A N 1
ATOM 791 C CA . GLU A 1 100 ? -12.108 6.787 21.388 1.00 93.81 100 GLU A CA 1
ATOM 792 C C . GLU A 1 100 ? -12.843 8.135 21.415 1.00 93.81 100 GLU A C 1
ATOM 794 O O . GLU A 1 100 ? -12.431 9.062 22.113 1.00 93.81 100 GLU A O 1
ATOM 799 N N . TRP A 1 101 ? -13.970 8.250 20.708 1.00 95.19 101 TRP A N 1
ATOM 800 C CA . TRP A 1 101 ? -14.779 9.467 20.715 1.00 95.19 101 TRP A CA 1
ATOM 801 C C . TRP A 1 101 ? -15.356 9.782 22.103 1.00 95.19 101 TRP A C 1
ATOM 803 O O . TRP A 1 101 ? -15.297 10.931 22.548 1.00 95.19 101 TRP A O 1
ATOM 813 N N . GLN A 1 102 ? -15.876 8.773 22.809 1.00 94.88 102 GLN A N 1
ATOM 814 C CA . GLN A 1 102 ? -16.386 8.929 24.176 1.00 94.88 102 GLN A CA 1
ATOM 815 C C . GLN A 1 102 ? -15.272 9.364 25.134 1.00 94.88 102 GLN A C 1
ATOM 817 O O . GLN A 1 102 ? -15.446 10.339 25.864 1.00 94.88 102 GLN A O 1
ATOM 822 N N . MET A 1 103 ? -14.106 8.718 25.060 1.00 92.81 103 MET A N 1
ATOM 823 C CA . MET A 1 103 ? -12.931 9.079 25.851 1.00 92.81 103 MET A CA 1
ATOM 824 C C . MET A 1 103 ? -12.495 10.523 25.577 1.00 92.81 103 MET A C 1
ATOM 826 O O . MET A 1 103 ? -12.347 11.310 26.511 1.00 92.81 103 MET A O 1
ATOM 830 N N . ARG A 1 104 ? -12.380 10.923 24.301 1.00 93.00 104 ARG A N 1
ATOM 831 C CA . ARG A 1 104 ? -12.059 12.310 23.912 1.00 93.00 104 ARG A CA 1
ATOM 832 C C . ARG A 1 104 ? -13.070 13.312 24.479 1.00 93.00 104 ARG A C 1
ATOM 834 O O . ARG A 1 104 ? -12.679 14.399 24.902 1.00 93.00 104 ARG A O 1
ATOM 841 N N . LYS A 1 105 ? -14.360 12.965 24.514 1.00 95.69 105 LYS A N 1
ATOM 842 C CA . LYS A 1 105 ? -15.413 13.810 25.096 1.00 95.69 105 LYS A CA 1
ATOM 843 C C . LYS A 1 105 ? -15.268 13.948 26.615 1.00 95.69 105 LYS A C 1
ATOM 845 O O . LYS A 1 105 ? -15.441 15.051 27.124 1.00 95.69 105 LYS A O 1
ATOM 850 N N . SER A 1 106 ? -14.935 12.872 27.323 1.00 94.12 106 SER A N 1
ATOM 851 C CA . SER A 1 106 ? -14.698 12.893 28.773 1.00 94.12 106 SER A CA 1
ATOM 852 C C . SER A 1 106 ? -13.427 13.657 29.150 1.00 94.12 106 SER A C 1
ATOM 854 O O . SER A 1 106 ? -13.461 14.438 30.098 1.00 94.12 106 SER A O 1
ATOM 856 N N . ILE A 1 107 ? -12.350 13.532 28.366 1.00 94.75 107 ILE A N 1
ATOM 857 C CA . ILE A 1 107 ? -11.124 14.334 28.538 1.00 94.75 107 ILE A CA 1
ATOM 858 C C . ILE A 1 107 ? -11.437 15.828 28.400 1.00 94.75 107 ILE A C 1
ATOM 860 O O . ILE A 1 107 ? -11.059 16.619 29.254 1.00 94.75 107 ILE A O 1
ATOM 864 N N . ARG A 1 108 ? -12.212 16.227 27.379 1.0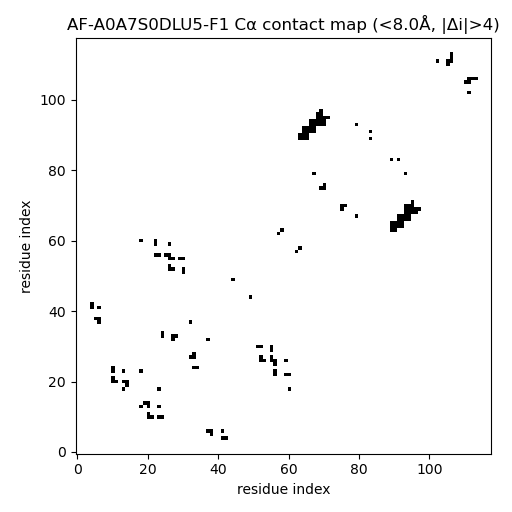0 92.81 108 ARG A N 1
ATOM 865 C CA . ARG A 1 108 ? -12.648 17.629 27.209 1.00 92.81 108 ARG A CA 1
ATOM 866 C C . ARG A 1 108 ? -13.490 18.160 28.374 1.00 92.81 108 ARG A C 1
ATOM 868 O O . ARG A 1 108 ? -13.593 19.368 28.535 1.00 92.81 108 ARG A O 1
ATOM 875 N N . LYS A 1 109 ? -14.113 17.273 29.152 1.00 94.75 109 LYS A N 1
ATOM 876 C CA . LYS A 1 109 ? -14.888 17.607 30.354 1.00 94.75 109 LYS A CA 1
ATOM 877 C C . LYS A 1 109 ? -14.068 17.504 31.649 1.00 94.75 109 LYS A C 1
ATOM 879 O O . LYS A 1 109 ? -14.664 17.583 32.717 1.00 94.75 109 LYS A O 1
ATOM 884 N N . ASN A 1 110 ? -12.751 17.279 31.575 1.00 91.81 110 ASN A N 1
ATOM 885 C CA . ASN A 1 110 ? -11.879 16.990 32.723 1.00 91.81 110 ASN A CA 1
ATOM 886 C C . ASN A 1 110 ? -12.342 15.798 33.586 1.00 91.81 110 ASN A C 1
ATOM 888 O O . ASN A 1 110 ? -12.056 15.730 34.775 1.00 91.81 110 ASN A O 1
ATOM 892 N N . GLN A 1 111 ? -13.053 14.837 32.991 1.00 92.19 111 GLN A N 1
ATOM 893 C CA . GLN A 1 111 ? -13.519 13.631 33.691 1.00 92.19 111 GLN A CA 1
ATOM 894 C C . GLN A 1 111 ? -12.501 12.488 33.630 1.00 92.19 111 GLN A C 1
ATOM 896 O O . GLN A 1 111 ? -12.594 11.538 34.398 1.00 92.19 111 GLN A O 1
ATOM 901 N N . LEU A 1 112 ? -11.560 12.562 32.688 1.00 89.19 112 LEU A N 1
ATOM 902 C CA . LEU A 1 112 ? -10.492 11.591 32.473 1.00 89.19 112 LEU A CA 1
ATOM 903 C C . LEU A 1 112 ? -9.210 12.333 32.097 1.00 89.19 112 LEU A C 1
ATOM 905 O O . LEU A 1 112 ? -9.265 13.354 31.406 1.00 89.19 112 LEU A O 1
ATOM 909 N N . SER A 1 113 ? -8.063 11.797 32.504 1.00 86.44 113 SER A N 1
ATOM 910 C CA . SER A 1 113 ? -6.757 12.238 32.020 1.00 86.44 113 SER A CA 1
ATOM 911 C C . SER A 1 113 ? -6.433 11.604 30.655 1.00 86.44 113 SER A C 1
ATOM 913 O O . SER A 1 113 ? -6.905 10.504 30.353 1.00 86.44 113 SER A O 1
ATOM 915 N N . PRO A 1 114 ? -5.646 12.279 29.793 1.00 81.94 114 PRO A N 1
ATOM 916 C CA . PRO A 1 114 ? -5.141 11.676 28.563 1.00 81.94 114 PRO A CA 1
ATOM 917 C C . PRO A 1 114 ? -4.278 10.446 28.857 1.00 81.94 114 PRO A C 1
ATOM 919 O O . PRO A 1 114 ? 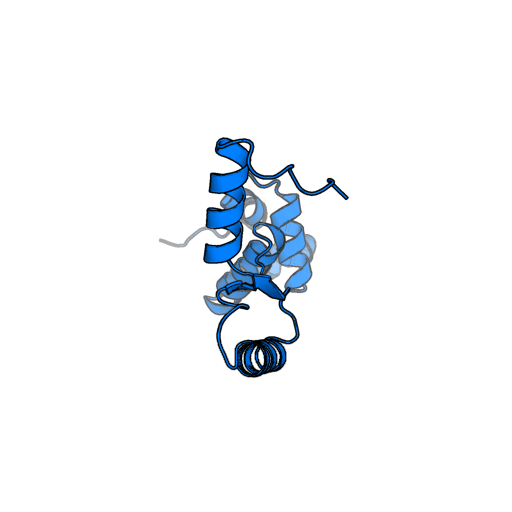-3.549 10.418 29.848 1.00 81.94 114 PRO A O 1
ATOM 922 N N . LEU A 1 115 ? -4.316 9.459 27.960 1.00 80.12 115 LEU A N 1
ATOM 923 C CA . LEU A 1 115 ? -3.388 8.332 28.021 1.00 80.12 115 LEU A CA 1
ATOM 924 C C . LEU A 1 115 ? -1.935 8.831 27.893 1.00 80.12 115 LEU A C 1
ATOM 926 O O . LEU A 1 115 ? -1.689 9.790 27.147 1.00 80.12 115 LEU A O 1
ATOM 930 N N . PRO A 1 116 ? -0.971 8.198 28.589 1.00 78.00 116 PRO A N 1
ATOM 931 C CA . PRO A 1 116 ? 0.440 8.519 28.424 1.00 78.00 116 PRO A CA 1
ATOM 932 C C . PRO A 1 116 ? 0.849 8.318 26.962 1.00 78.00 116 PRO A C 1
ATOM 934 O O . PRO A 1 116 ? 0.437 7.354 26.314 1.00 78.00 116 PRO A O 1
ATOM 937 N N . ARG A 1 117 ? 1.638 9.255 26.428 1.00 70.25 117 ARG A N 1
ATOM 938 C CA . ARG A 1 117 ? 2.233 9.093 25.098 1.00 70.25 117 ARG A CA 1
ATOM 939 C C . ARG A 1 117 ? 3.399 8.119 25.246 1.00 70.25 117 ARG A C 1
ATOM 941 O O . ARG A 1 117 ? 4.284 8.382 26.058 1.00 70.25 117 ARG A O 1
ATOM 948 N N . GLY A 1 118 ? 3.327 6.997 24.533 1.00 49.50 118 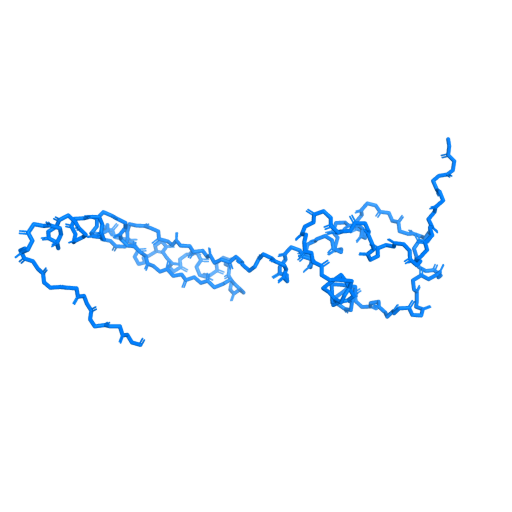GLY A N 1
ATOM 949 C CA . GLY A 1 118 ? 4.454 6.081 24.355 1.00 49.50 118 GLY A CA 1
ATOM 950 C C . GLY A 1 118 ? 5.502 6.639 23.406 1.00 49.50 118 GLY A C 1
ATOM 951 O O . GLY A 1 118 ? 5.187 7.622 22.693 1.00 49.50 118 GLY A O 1
#

Mean predicted aligned error: 6.72 Å

Radius of gyration: 21.92 Å; Cα contacts (8 Å, |Δi|>4): 87; chains: 1; bounding box: 39×32×66 Å

Secondary structure (DSSP, 8-state):
------GGGGGGGGGGGT--HHHHHHHHHHTT--GGGHHHHTTT--HHHHHHHHHHHHHHHS---EEEE-TTSTTHHHHHHHHHHH-TTS-EEEE-HHHHHHHHHHHHTTSSPPPPP-

InterPro domains:
  IPR027417 P-loop containing nucleoside triphosphate hydrolase [G3DSA:3.40.50.300] (63-111)

pLDDT: mean 89.48, std 10.18, range [43.5, 97.69]